Protein AF-A0A662QZJ6-F1 (afdb_monomer_lite)

Radius of gyration: 11.48 Å; chains: 1; bounding box: 30×16×24 Å

Secondary structure (DSSP, 8-state):
-EEEETTEEEE-S-HHHHHHHHHHHHHHHTT--HHHHHHHHHHHHHHHHT-

pLDDT: mean 91.46, std 10.09, range [47.22, 97.81]

Structure (mmCIF, N/CA/C/O backbone):
data_AF-A0A662QZJ6-F1
#
_entry.id   AF-A0A662QZJ6-F1
#
loop_
_atom_site.group_PDB
_atom_site.id
_atom_site.type_symbol
_atom_site.label_atom_id
_atom_site.label_alt_id
_atom_site.label_comp_id
_atom_site.label_asym_id
_atom_site.label_entity_id
_atom_site.label_seq_id
_atom_site.pdbx_PDB_ins_code
_atom_site.Cartn_x
_atom_site.Cartn_y
_atom_site.Cartn_z
_atom_site.occupancy
_atom_site.B_iso_or_equiv
_atom_site.auth_seq_id
_atom_site.auth_comp_id
_atom_site.auth_asym_id
_atom_site.auth_atom_id
_atom_site.pdbx_PDB_model_num
ATOM 1 N N . LYS A 1 1 ? 6.415 -2.996 6.578 1.00 89.12 1 LYS A N 1
ATOM 2 C CA . LYS A 1 1 ? 5.410 -3.714 7.404 1.00 89.12 1 LYS A CA 1
ATOM 3 C C . LYS A 1 1 ? 4.037 -3.090 7.187 1.00 89.12 1 LYS A C 1
ATOM 5 O O . LYS A 1 1 ? 3.967 -1.873 7.041 1.00 89.12 1 LYS A O 1
ATOM 10 N N . ILE A 1 2 ? 2.989 -3.913 7.139 1.00 94.38 2 ILE A N 1
ATOM 11 C CA . ILE A 1 2 ? 1.598 -3.496 6.905 1.00 94.38 2 ILE A CA 1
ATOM 12 C C . ILE A 1 2 ? 0.724 -4.122 7.996 1.00 94.38 2 ILE A C 1
ATOM 14 O O . ILE A 1 2 ? 0.956 -5.270 8.363 1.00 94.38 2 ILE A O 1
ATOM 18 N N . SER A 1 3 ? -0.250 -3.375 8.512 1.00 96.62 3 SER A N 1
ATOM 19 C CA . SER A 1 3 ? -1.306 -3.880 9.397 1.00 96.62 3 SER A CA 1
ATOM 20 C C . SER A 1 3 ? -2.655 -3.317 8.956 1.00 96.62 3 SER A C 1
ATOM 22 O O . SER A 1 3 ? -2.715 -2.186 8.471 1.00 96.62 3 SER A O 1
ATOM 24 N N . VAL A 1 4 ? -3.725 -4.094 9.109 1.00 96.12 4 VAL A N 1
ATOM 25 C CA . VAL A 1 4 ? -5.092 -3.707 8.739 1.00 96.12 4 VAL A CA 1
ATOM 26 C C . VAL A 1 4 ? -5.982 -3.848 9.968 1.00 96.12 4 VAL A C 1
ATOM 28 O O . VAL A 1 4 ? -6.022 -4.906 10.588 1.00 96.12 4 VAL A O 1
ATOM 31 N N . TYR A 1 5 ? -6.696 -2.780 10.312 1.00 96.38 5 TYR A N 1
ATOM 32 C CA . TYR A 1 5 ? -7.644 -2.740 11.418 1.00 96.38 5 TYR A CA 1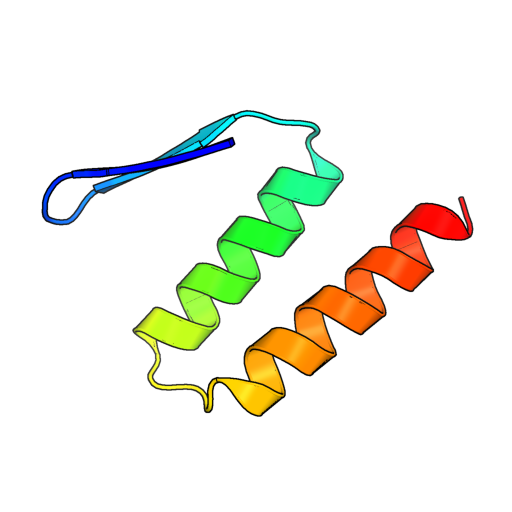
ATOM 33 C C . TYR A 1 5 ? -8.958 -2.108 10.957 1.00 96.38 5 TYR A C 1
ATOM 35 O O . TYR A 1 5 ? -9.060 -0.888 10.796 1.00 96.38 5 TYR A O 1
ATOM 43 N N . GLY A 1 6 ? -9.970 -2.944 10.716 1.00 95.69 6 GLY A N 1
ATOM 44 C CA . GLY A 1 6 ? -11.258 -2.509 10.176 1.00 95.69 6 GLY A CA 1
ATOM 45 C C . GLY A 1 6 ? -11.086 -1.763 8.849 1.00 95.69 6 GLY A C 1
ATOM 46 O O . GLY A 1 6 ? -10.696 -2.352 7.846 1.00 95.69 6 GLY A O 1
ATOM 47 N N . LYS A 1 7 ? -11.350 -0.451 8.863 1.00 94.62 7 LYS A N 1
ATOM 48 C CA . LYS A 1 7 ? -11.214 0.450 7.703 1.00 94.62 7 LYS A CA 1
ATOM 49 C C . LYS A 1 7 ? -9.867 1.181 7.616 1.00 94.62 7 LYS A C 1
ATOM 51 O O . LYS A 1 7 ? -9.691 2.035 6.750 1.00 94.62 7 LYS A O 1
ATOM 56 N N . THR A 1 8 ? -8.942 0.890 8.525 1.00 95.94 8 THR A N 1
ATOM 57 C CA . THR A 1 8 ? -7.660 1.589 8.646 1.00 95.94 8 THR A CA 1
ATOM 58 C C . THR A 1 8 ? -6.516 0.665 8.253 1.00 95.94 8 THR A C 1
ATOM 60 O O . THR A 1 8 ? -6.448 -0.474 8.707 1.00 95.94 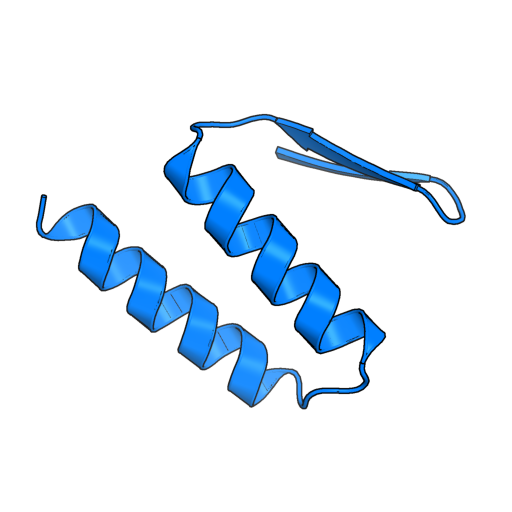8 THR A O 1
ATOM 63 N N . VAL A 1 9 ? -5.586 1.170 7.440 1.00 96.00 9 VAL A N 1
ATOM 64 C CA . VAL A 1 9 ? -4.356 0.462 7.067 1.00 96.00 9 VAL A CA 1
ATOM 65 C C . VAL A 1 9 ? -3.151 1.262 7.552 1.00 96.00 9 VAL A C 1
ATOM 67 O O . VAL A 1 9 ? -3.014 2.438 7.219 1.00 96.00 9 VAL A O 1
ATOM 70 N N . SER A 1 10 ? -2.269 0.614 8.308 1.00 96.62 10 SER A N 1
ATOM 71 C CA . SER A 1 10 ? -1.031 1.193 8.836 1.00 96.62 10 SER A CA 1
ATOM 72 C C . SER A 1 10 ? 0.173 0.668 8.058 1.00 96.62 10 SER A C 1
ATOM 74 O O . SER A 1 10 ? 0.300 -0.538 7.841 1.00 96.62 10 SER A O 1
ATOM 76 N N . LEU A 1 11 ? 1.077 1.567 7.659 1.00 96.12 11 LEU A N 1
ATOM 77 C CA . LEU A 1 11 ? 2.278 1.261 6.877 1.00 96.12 11 LEU A CA 1
ATOM 78 C C . LEU A 1 11 ? 3.520 1.780 7.604 1.00 96.12 11 LEU A C 1
ATOM 80 O O . LEU A 1 11 ? 3.558 2.937 8.009 1.00 96.12 11 LEU A O 1
ATOM 84 N N . ILE A 1 12 ? 4.541 0.935 7.736 1.00 95.62 12 ILE A N 1
ATOM 85 C CA . ILE A 1 12 ? 5.846 1.305 8.303 1.00 95.62 12 ILE A CA 1
ATOM 86 C C . ILE A 1 12 ? 6.942 0.829 7.351 1.00 95.62 12 ILE A C 1
ATOM 88 O O . ILE A 1 12 ? 7.000 -0.362 7.023 1.00 95.62 12 ILE A O 1
ATOM 92 N N . GLY A 1 13 ? 7.813 1.738 6.918 1.00 91.44 13 GLY A N 1
ATOM 93 C CA . GLY A 1 13 ? 8.927 1.454 6.015 1.00 91.44 13 GLY A CA 1
ATOM 94 C C . GLY A 1 13 ? 9.527 2.723 5.413 1.00 91.44 13 GLY A C 1
ATOM 95 O O . GLY A 1 13 ? 9.209 3.828 5.845 1.00 91.44 13 GLY A O 1
ATOM 96 N N . TYR A 1 14 ? 10.378 2.547 4.404 1.00 91.50 14 TYR A N 1
ATOM 97 C CA . TYR A 1 14 ? 10.994 3.652 3.672 1.00 91.50 14 TYR A CA 1
ATOM 98 C C . TYR A 1 14 ? 9.968 4.438 2.834 1.00 91.50 14 TYR A C 1
ATOM 100 O O . TYR A 1 14 ? 8.982 3.842 2.375 1.00 91.50 14 TYR A O 1
ATOM 108 N N . PRO A 1 15 ? 10.173 5.750 2.613 1.00 90.69 15 PRO A N 1
ATOM 109 C CA . PRO A 1 15 ? 9.232 6.610 1.889 1.00 90.69 15 PRO A CA 1
ATOM 110 C C . PRO A 1 15 ? 8.826 6.081 0.505 1.00 90.69 15 PRO A C 1
ATOM 112 O O . PRO A 1 15 ? 7.650 6.140 0.132 1.00 90.69 15 PRO A O 1
ATOM 115 N N . GLU A 1 16 ? 9.768 5.515 -0.245 1.00 88.06 16 GLU A N 1
ATOM 116 C CA . GLU A 1 16 ? 9.574 4.964 -1.589 1.00 88.06 16 GLU A CA 1
ATOM 117 C C . GLU A 1 16 ? 8.624 3.763 -1.542 1.00 88.06 16 GLU A C 1
ATOM 119 O O . GLU A 1 16 ? 7.613 3.717 -2.256 1.00 88.06 16 GLU A O 1
ATOM 124 N N . GLY A 1 17 ? 8.896 2.836 -0.618 1.00 91.00 17 GLY A N 1
ATOM 125 C CA . GLY A 1 17 ? 8.068 1.660 -0.371 1.00 91.00 17 GLY A CA 1
ATOM 126 C C . GLY A 1 17 ? 6.673 2.024 0.139 1.00 91.00 17 GLY A C 1
ATOM 127 O O . GLY A 1 17 ? 5.683 1.453 -0.319 1.00 91.00 17 GLY A O 1
ATOM 128 N N . ILE A 1 18 ? 6.563 3.021 1.027 1.00 94.12 18 ILE A N 1
ATOM 129 C CA . ILE A 1 18 ? 5.269 3.518 1.520 1.00 94.12 18 ILE A CA 1
ATOM 130 C C . ILE A 1 18 ? 4.441 4.108 0.372 1.00 94.12 18 ILE A C 1
ATOM 132 O O . ILE A 1 18 ? 3.249 3.809 0.266 1.00 94.12 18 ILE A O 1
ATOM 136 N N . ARG A 1 19 ? 5.044 4.904 -0.523 1.00 93.38 19 ARG A N 1
ATOM 137 C CA . ARG A 1 19 ? 4.342 5.469 -1.691 1.00 93.38 19 ARG A CA 1
ATOM 138 C C . ARG A 1 19 ? 3.838 4.380 -2.635 1.00 93.38 19 ARG A C 1
ATOM 140 O O . ARG A 1 19 ? 2.699 4.460 -3.098 1.00 93.38 19 ARG A O 1
ATOM 147 N N . ALA A 1 20 ? 4.659 3.371 -2.924 1.00 94.25 20 ALA A N 1
ATOM 148 C CA . ALA A 1 20 ? 4.253 2.244 -3.761 1.00 94.25 20 ALA A CA 1
ATOM 149 C C . ALA A 1 20 ? 3.107 1.444 -3.117 1.00 94.25 20 ALA A C 1
ATOM 151 O O . ALA A 1 20 ? 2.079 1.224 -3.760 1.00 94.25 20 ALA A O 1
ATOM 152 N N . ALA A 1 21 ? 3.232 1.100 -1.832 1.00 95.00 21 ALA A N 1
ATOM 153 C CA . ALA A 1 21 ? 2.206 0.377 -1.085 1.00 95.00 21 ALA A CA 1
ATOM 154 C C . ALA A 1 21 ? 0.874 1.144 -1.032 1.00 95.00 21 ALA A C 1
ATOM 156 O O . ALA A 1 21 ? -0.179 0.566 -1.297 1.00 95.00 21 ALA A O 1
ATOM 157 N N . ARG A 1 22 ? 0.906 2.458 -0.771 1.00 95.62 22 ARG A N 1
ATOM 158 C CA . ARG A 1 22 ? -0.295 3.311 -0.758 1.00 95.62 22 ARG A CA 1
ATOM 159 C C . ARG A 1 22 ? -1.031 3.292 -2.098 1.00 95.62 22 ARG A C 1
ATOM 161 O O . ARG A 1 22 ? -2.256 3.197 -2.121 1.00 95.62 22 ARG A O 1
ATOM 168 N N . ASN A 1 23 ? -0.297 3.358 -3.208 1.00 96.31 23 ASN A N 1
ATOM 169 C CA . ASN A 1 23 ? -0.889 3.306 -4.544 1.00 96.31 23 ASN A CA 1
ATOM 170 C C . ASN A 1 23 ? -1.509 1.936 -4.836 1.00 96.31 23 ASN A C 1
ATOM 172 O O . ASN A 1 23 ? -2.643 1.884 -5.306 1.00 96.31 23 ASN A O 1
ATOM 176 N N . ALA A 1 24 ? -0.805 0.851 -4.505 1.00 97.06 24 ALA A N 1
ATOM 177 C CA . ALA A 1 24 ? -1.304 -0.510 -4.676 1.00 97.06 24 ALA A CA 1
ATOM 178 C C . ALA A 1 24 ? -2.591 -0.754 -3.869 1.00 97.06 24 ALA A C 1
ATOM 180 O O . ALA A 1 24 ? -3.579 -1.238 -4.416 1.00 97.06 24 ALA A O 1
ATOM 181 N N . ILE A 1 25 ? -2.628 -0.324 -2.602 1.00 96.50 25 ILE A N 1
ATOM 182 C CA . ILE A 1 25 ? -3.839 -0.377 -1.768 1.00 96.50 25 ILE A CA 1
ATOM 183 C C . ILE A 1 25 ? -4.972 0.433 -2.411 1.00 96.50 25 ILE A C 1
ATOM 185 O O . ILE A 1 25 ? -6.097 -0.049 -2.510 1.00 96.50 25 ILE A O 1
ATOM 189 N N . GLY A 1 26 ? -4.686 1.636 -2.918 1.00 97.06 26 GLY A N 1
ATOM 190 C CA . GLY A 1 26 ? -5.678 2.451 -3.624 1.00 97.06 26 GLY A CA 1
ATOM 191 C C . GLY A 1 26 ? -6.215 1.802 -4.906 1.00 97.06 26 GLY A C 1
ATOM 192 O O . GLY A 1 26 ? -7.380 1.989 -5.244 1.00 97.06 26 GLY A O 1
ATOM 193 N N . MET A 1 27 ? -5.395 1.035 -5.628 1.00 97.81 27 MET A N 1
ATOM 194 C CA . MET A 1 27 ? -5.842 0.254 -6.787 1.00 97.81 27 MET A CA 1
ATOM 195 C C . MET A 1 27 ? -6.792 -0.870 -6.365 1.00 97.81 27 MET A C 1
ATOM 197 O O . MET A 1 27 ? -7.853 -1.022 -6.968 1.00 97.81 27 MET A O 1
ATOM 201 N N . LEU A 1 28 ? -6.455 -1.600 -5.298 1.00 96.50 28 LEU A N 1
ATOM 202 C CA . LEU A 1 28 ? -7.308 -2.658 -4.750 1.00 96.50 28 LEU A CA 1
ATOM 203 C C . LEU A 1 28 ? -8.661 -2.111 -4.279 1.00 96.50 28 LEU A C 1
ATOM 205 O O . LEU A 1 28 ? -9.696 -2.652 -4.651 1.00 96.50 28 LEU A O 1
ATOM 209 N N . ILE A 1 29 ? -8.666 -0.993 -3.544 1.00 96.50 29 ILE A N 1
ATOM 210 C CA . ILE A 1 29 ? -9.901 -0.333 -3.079 1.00 96.50 29 ILE A CA 1
ATOM 211 C C . ILE A 1 29 ? -10.798 0.080 -4.256 1.00 96.50 29 ILE A C 1
ATOM 213 O O . ILE A 1 29 ? -12.018 0.020 -4.153 1.00 96.50 29 ILE A O 1
ATOM 217 N N . ARG A 1 30 ? -10.207 0.471 -5.391 1.00 97.31 30 ARG A N 1
ATOM 218 C CA . ARG A 1 30 ? -10.937 0.821 -6.621 1.00 97.31 30 ARG A CA 1
ATOM 219 C C 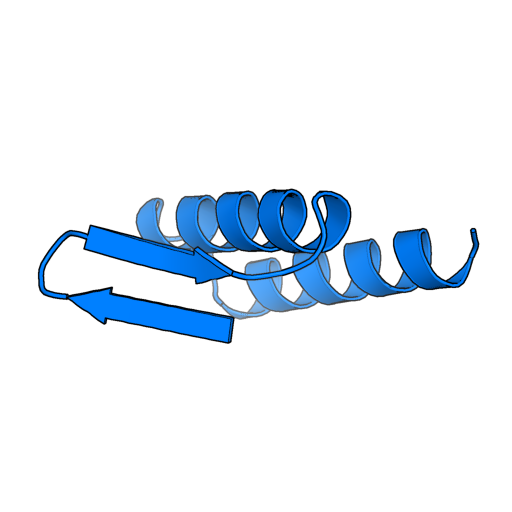. ARG A 1 30 ? -11.394 -0.390 -7.446 1.00 97.31 30 ARG A C 1
ATOM 221 O O . ARG A 1 30 ? -11.940 -0.196 -8.525 1.00 97.31 30 ARG A O 1
ATOM 228 N N . GLY A 1 31 ? -11.156 -1.616 -6.980 1.00 96.94 31 GLY A N 1
ATOM 229 C CA . GLY A 1 31 ? -11.541 -2.840 -7.687 1.00 96.94 31 GLY A CA 1
ATOM 230 C C . GLY A 1 31 ? -10.611 -3.215 -8.842 1.00 96.94 31 GLY A C 1
ATOM 231 O O . GLY A 1 31 ? -11.013 -3.942 -9.747 1.00 96.94 31 GLY A O 1
ATOM 232 N N . SER A 1 32 ? -9.367 -2.724 -8.847 1.00 97.69 32 SER A N 1
ATOM 233 C CA . SER A 1 32 ? -8.394 -3.135 -9.864 1.00 97.69 32 SER A CA 1
ATOM 234 C C . SER A 1 32 ? -8.083 -4.636 -9.754 1.00 97.69 32 SER A C 1
ATOM 236 O O . SER A 1 32 ? -7.957 -5.148 -8.638 1.00 97.69 32 SER A O 1
ATOM 238 N N . PRO A 1 33 ? -7.880 -5.348 -10.880 1.00 97.69 33 PRO A N 1
ATOM 239 C CA . PRO A 1 33 ? -7.481 -6.750 -10.856 1.00 97.69 33 PRO A CA 1
ATOM 240 C C . PRO A 1 33 ? -6.175 -6.948 -10.086 1.00 97.69 33 PRO A C 1
ATOM 242 O O . PRO A 1 33 ? -5.204 -6.220 -10.301 1.00 97.69 33 PRO A O 1
ATOM 245 N N . HIS A 1 34 ? -6.115 -7.984 -9.249 1.00 95.62 34 HIS A N 1
ATOM 246 C CA . HIS A 1 34 ? -4.938 -8.283 -8.430 1.00 95.62 34 HIS A CA 1
ATOM 247 C C . HIS A 1 34 ? -3.667 -8.417 -9.284 1.00 95.62 34 HIS A C 1
ATOM 249 O O . HIS A 1 34 ? -2.634 -7.859 -8.931 1.00 95.62 34 HIS A O 1
ATOM 255 N N . GLY A 1 35 ? -3.753 -9.053 -10.460 1.00 97.50 35 GLY A N 1
ATOM 256 C CA . GLY A 1 35 ? -2.622 -9.170 -11.390 1.00 97.50 35 GLY A CA 1
ATOM 257 C C . GLY A 1 35 ? -2.077 -7.821 -11.882 1.00 97.50 35 GLY A C 1
ATOM 258 O O . GLY A 1 35 ? -0.866 -7.659 -12.019 1.00 97.50 35 GLY A O 1
ATOM 259 N N . ALA A 1 36 ? -2.941 -6.819 -12.078 1.00 96.62 36 ALA A N 1
ATOM 260 C CA . ALA A 1 36 ? -2.509 -5.468 -12.437 1.00 96.62 36 ALA A CA 1
ATOM 261 C C . ALA A 1 36 ? -1.792 -4.771 -11.267 1.00 96.62 36 ALA A C 1
ATOM 263 O O . ALA A 1 36 ? -0.809 -4.060 -11.479 1.00 96.62 36 ALA A O 1
ATOM 264 N N . VAL A 1 37 ? -2.246 -5.010 -10.032 1.00 97.25 37 VAL A N 1
ATOM 265 C CA . VAL A 1 37 ? -1.599 -4.498 -8.814 1.00 97.25 37 VAL A CA 1
ATOM 266 C C . VAL A 1 37 ? -0.228 -5.146 -8.599 1.00 97.25 37 VAL A C 1
ATOM 268 O O . VAL A 1 37 ? 0.731 -4.438 -8.297 1.00 97.25 37 VAL A O 1
ATOM 271 N N . TYR A 1 38 ? -0.106 -6.459 -8.820 1.00 95.94 38 TYR A N 1
ATOM 272 C CA . TYR A 1 38 ? 1.177 -7.167 -8.759 1.00 95.94 38 TYR A CA 1
ATOM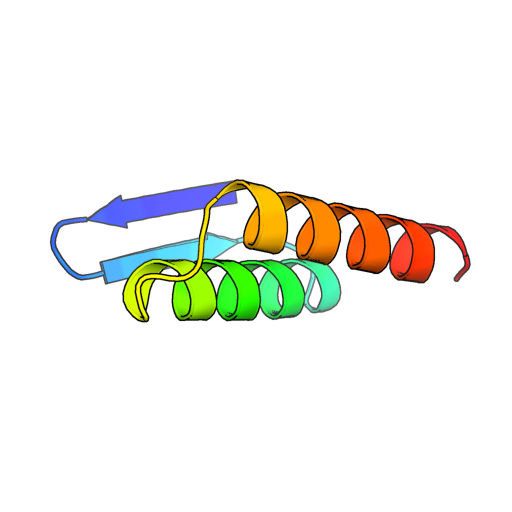 273 C C . TYR A 1 38 ? 2.174 -6.629 -9.788 1.00 95.94 38 TYR A C 1
ATOM 275 O O . TYR A 1 38 ? 3.253 -6.193 -9.395 1.00 95.94 38 TYR A O 1
ATOM 283 N N . ARG A 1 39 ? 1.784 -6.522 -11.067 1.00 96.25 39 ARG A N 1
ATOM 284 C CA . ARG A 1 39 ? 2.647 -5.931 -12.109 1.00 96.25 39 ARG A CA 1
ATOM 285 C C . ARG A 1 39 ? 3.093 -4.510 -11.774 1.00 96.25 39 ARG A C 1
ATOM 287 O O . ARG A 1 39 ? 4.228 -4.133 -12.058 1.00 96.25 39 ARG A O 1
ATOM 294 N N . PHE A 1 40 ? 2.206 -3.704 -11.192 1.00 95.19 40 PHE A N 1
ATOM 295 C CA . PHE A 1 40 ? 2.557 -2.362 -10.732 1.00 95.19 40 PHE A CA 1
ATOM 296 C C . PHE A 1 40 ? 3.632 -2.404 -9.636 1.00 95.19 40 PHE A C 1
ATOM 298 O O . PHE A 1 40 ? 4.603 -1.653 -9.715 1.00 95.19 40 PHE A O 1
ATOM 305 N N . LEU A 1 41 ? 3.486 -3.277 -8.635 1.00 94.06 41 LEU A N 1
ATOM 306 C CA . LEU A 1 41 ? 4.465 -3.429 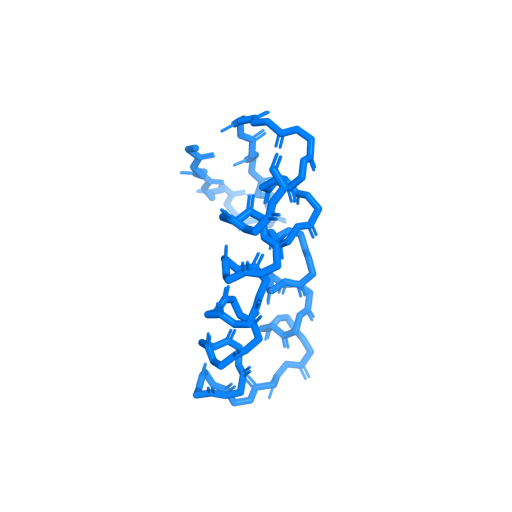-7.556 1.00 94.06 41 LEU A CA 1
ATOM 307 C C . LEU A 1 41 ? 5.816 -3.945 -8.066 1.00 94.06 41 LEU A C 1
ATOM 309 O O . LEU A 1 41 ? 6.846 -3.421 -7.652 1.00 94.06 41 LEU A O 1
ATOM 313 N N . GLU A 1 42 ? 5.819 -4.909 -8.987 1.00 93.44 42 GLU A N 1
ATOM 314 C CA . GLU A 1 42 ? 7.042 -5.429 -9.610 1.00 93.44 42 GLU A CA 1
ATOM 315 C C . GLU A 1 42 ? 7.798 -4.338 -10.366 1.00 93.44 42 GLU A C 1
ATOM 317 O O . GLU A 1 42 ? 8.988 -4.141 -10.130 1.00 93.44 42 GLU A O 1
ATOM 322 N N . LYS A 1 43 ? 7.098 -3.551 -11.193 1.00 91.69 43 LYS A N 1
ATOM 323 C CA . LYS A 1 43 ? 7.711 -2.419 -11.899 1.00 91.69 43 LYS A CA 1
ATOM 324 C C . LYS A 1 43 ? 8.342 -1.424 -10.922 1.00 91.69 43 LYS A C 1
ATOM 326 O O . LYS A 1 43 ? 9.468 -0.989 -11.116 1.00 91.69 43 LYS A O 1
ATOM 331 N N . ARG A 1 44 ? 7.634 -1.093 -9.837 1.00 89.44 44 ARG A N 1
ATOM 332 C CA . ARG A 1 44 ? 8.126 -0.145 -8.825 1.00 89.44 44 ARG A CA 1
ATOM 333 C C . ARG A 1 44 ? 9.311 -0.694 -8.036 1.00 89.44 44 ARG A C 1
ATOM 335 O O . ARG A 1 44 ? 10.147 0.094 -7.603 1.00 89.44 44 ARG A O 1
ATOM 342 N N . ARG A 1 45 ? 9.390 -2.013 -7.853 1.00 85.06 45 ARG A N 1
ATOM 343 C CA . ARG A 1 45 ? 10.551 -2.672 -7.252 1.00 85.06 45 ARG A CA 1
ATOM 344 C C . ARG A 1 45 ? 11.776 -2.548 -8.156 1.00 85.06 45 ARG A C 1
ATOM 346 O O . ARG A 1 45 ? 12.811 -2.130 -7.657 1.00 85.06 45 ARG A O 1
ATOM 353 N N . MET A 1 46 ? 11.633 -2.802 -9.458 1.00 79.12 46 MET A N 1
ATOM 354 C CA . MET A 1 46 ? 12.724 -2.619 -10.426 1.00 79.12 46 MET A CA 1
ATOM 355 C C . MET A 1 46 ? 13.212 -1.168 -10.468 1.00 79.12 46 MET A C 1
ATOM 357 O O . MET A 1 46 ? 14.411 -0.933 -10.400 1.00 79.12 46 MET A O 1
ATOM 361 N N . ASP A 1 47 ? 12.291 -0.198 -10.494 1.00 75.00 47 ASP A N 1
ATOM 362 C CA . ASP A 1 47 ? 12.634 1.232 -10.4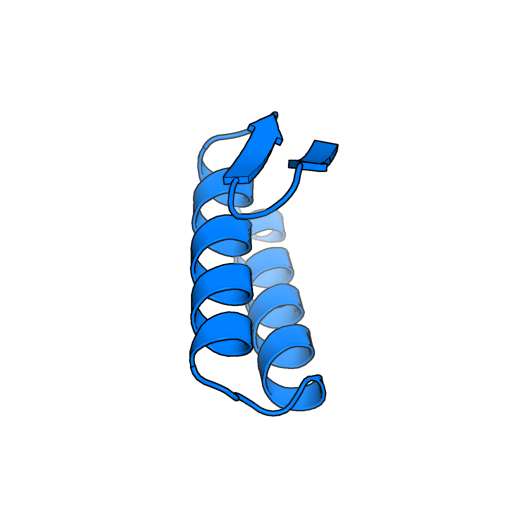69 1.00 75.00 47 ASP A CA 1
ATOM 363 C C . ASP A 1 47 ? 13.395 1.634 -9.190 1.00 75.00 47 ASP A C 1
ATOM 365 O O . ASP A 1 47 ? 14.161 2.589 -9.212 1.00 75.00 47 ASP A O 1
ATOM 369 N N . THR A 1 48 ? 13.163 0.939 -8.069 1.00 72.75 48 THR A N 1
ATOM 370 C CA . THR A 1 48 ? 13.835 1.215 -6.785 1.00 72.75 48 THR A CA 1
ATOM 371 C C . THR A 1 48 ? 15.170 0.480 -6.665 1.00 72.75 48 THR A C 1
ATOM 373 O O . THR A 1 48 ? 16.057 0.979 -5.997 1.00 72.75 48 THR A O 1
ATOM 376 N N . GLU A 1 49 ? 15.324 -0.692 -7.291 1.00 67.19 49 GLU A N 1
ATOM 377 C CA . GLU A 1 49 ? 16.592 -1.444 -7.332 1.00 67.19 49 GLU A CA 1
ATOM 378 C C . GLU A 1 49 ? 17.608 -0.840 -8.322 1.00 67.19 49 GLU A C 1
ATOM 380 O O . GLU A 1 49 ? 18.798 -1.126 -8.223 1.00 67.19 49 GLU A O 1
ATOM 385 N N . TYR A 1 50 ? 17.156 -0.018 -9.275 1.00 59.56 50 TYR A N 1
ATOM 386 C CA . TYR A 1 50 ? 18.013 0.652 -10.264 1.00 59.56 50 TYR A CA 1
ATOM 387 C C . TYR A 1 50 ? 18.641 1.973 -9.779 1.00 59.56 50 TYR A C 1
ATOM 389 O O . TYR A 1 50 ? 19.426 2.573 -10.516 1.00 59.56 50 TYR A O 1
ATOM 397 N N . TYR A 1 51 ? 18.288 2.426 -8.574 1.00 47.22 51 TYR A N 1
ATOM 398 C CA . TYR A 1 51 ? 18.805 3.625 -7.905 1.00 47.22 51 TYR A CA 1
ATOM 399 C C . TYR A 1 51 ? 19.447 3.250 -6.570 1.00 47.22 51 TYR A C 1
ATOM 401 O O . TYR A 1 51 ? 20.415 3.943 -6.190 1.00 47.22 51 TYR A O 1
#

Sequence (51 aa):
KISVYGKTVSLIGYPEGIRAARNAIGMLIRGSPHGAVYRFLEKRRMDTEYY

Foldseek 3Di:
DWDDDPPDIDDDDDPLVVVLVVVLVVCVVVVHDPVVSVVSSVVSVVVVVVD